Protein AF-A0A349UZK6-F1 (afdb_monomer_lite)

Foldseek 3Di:
DADPVRDDCFQPHDDDPDDDDDPCPDDDDPCPDDGLVNDDPGDDDPDDDDDDDDDDDDDDDPCLVVPVVNVVVVVVVVVVVVVVVVVD

Radius of gyration: 19.78 Å; chains: 1; bounding box: 42×29×57 Å

Sequence (88 aa):
YYTPYGRSIQATGIEPDIVSRRLQLSDQPNRSGTREADLAGHLQNESTDSENEAGAAVQAERLQDRDFEVGEALNLLKGMVLARRQTG

pLDDT: mean 73.82, std 15.85, range [40.53, 95.81]

Secondary structure (DSSP, 8-state):
-B-TTS-B-TTT----SS------SS------PPPGGGSTTPPPPS--------------S-HHHH-HHHHHHHHHHHHHHHHHHHT-

Structure (mmCIF, N/CA/C/O backbone):
data_AF-A0A349UZK6-F1
#
_entry.id   AF-A0A349UZK6-F1
#
loop_
_atom_site.group_PDB
_atom_site.id
_atom_site.type_symbol
_atom_site.label_atom_id
_atom_site.label_alt_id
_atom_site.label_comp_id
_atom_site.label_asym_id
_atom_site.label_entity_id
_atom_site.label_seq_id
_atom_site.pdbx_PDB_ins_code
_atom_site.Cartn_x
_atom_site.Cartn_y
_atom_site.Cartn_z
_atom_site.occupancy
_atom_site.B_iso_or_equiv
_atom_site.auth_seq_id
_atom_site.auth_comp_id
_atom_site.auth_asym_id
_atom_site.auth_atom_id
_atom_site.pdbx_PDB_model_num
ATOM 1 N N . TYR A 1 1 ? 3.514 -13.966 -15.363 1.00 73.31 1 TYR A N 1
ATOM 2 C CA . TYR A 1 1 ? 2.788 -14.497 -14.182 1.00 73.31 1 TYR A CA 1
ATOM 3 C C . TYR A 1 1 ? 1.369 -13.956 -14.193 1.00 73.31 1 TYR A C 1
ATOM 5 O O . TYR A 1 1 ? 1.210 -12.782 -14.508 1.00 73.31 1 TYR A O 1
ATOM 13 N N . TYR A 1 2 ? 0.369 -14.781 -13.868 1.00 82.62 2 TYR A N 1
ATOM 14 C CA . TYR A 1 2 ? -1.051 -14.440 -14.024 1.00 82.62 2 TYR A CA 1
ATOM 15 C C . TYR A 1 2 ? -1.820 -14.587 -12.707 1.00 82.62 2 TYR A C 1
ATOM 17 O O . TYR A 1 2 ? -1.518 -15.479 -11.913 1.00 82.62 2 TYR A O 1
ATOM 25 N N . THR A 1 3 ? -2.804 -13.716 -12.474 1.00 85.06 3 THR A N 1
ATOM 26 C CA . THR A 1 3 ? -3.796 -13.895 -11.402 1.00 85.06 3 THR A CA 1
ATOM 27 C C . THR A 1 3 ? -4.731 -15.069 -11.729 1.00 85.06 3 THR A C 1
ATOM 29 O O . THR A 1 3 ? -4.790 -15.497 -12.886 1.00 85.06 3 THR A O 1
ATOM 32 N N . PRO A 1 4 ? -5.521 -15.575 -10.760 1.00 83.75 4 PRO A N 1
ATOM 33 C CA . PRO A 1 4 ? -6.558 -16.575 -11.035 1.00 83.75 4 PRO A CA 1
ATOM 34 C C . PRO A 1 4 ? -7.559 -16.158 -12.126 1.00 83.75 4 PRO A C 1
ATOM 36 O O . PRO A 1 4 ? -8.117 -17.014 -12.804 1.00 83.75 4 PRO A O 1
ATOM 39 N N . TYR A 1 5 ? -7.738 -14.851 -12.327 1.00 81.44 5 TYR A N 1
ATOM 40 C CA . TYR A 1 5 ? -8.613 -14.265 -13.344 1.00 81.44 5 TYR A CA 1
ATOM 41 C C . TYR A 1 5 ? -7.943 -14.081 -14.715 1.00 81.44 5 TYR A C 1
ATOM 43 O O . TYR A 1 5 ? -8.524 -13.481 -15.610 1.00 81.44 5 TYR A O 1
ATOM 51 N N . GLY A 1 6 ? -6.717 -14.578 -14.904 1.00 80.50 6 GLY A N 1
ATOM 52 C CA . GLY A 1 6 ? -6.020 -14.521 -16.192 1.00 80.50 6 GLY A CA 1
ATOM 53 C C . GLY A 1 6 ? -5.349 -13.180 -16.503 1.00 80.50 6 GLY A C 1
ATOM 54 O O . GLY A 1 6 ? -4.787 -13.023 -17.582 1.00 80.50 6 GLY A O 1
ATOM 55 N N . ARG A 1 7 ? -5.331 -12.227 -15.562 1.00 83.06 7 ARG A N 1
ATOM 56 C CA . ARG A 1 7 ? -4.629 -10.943 -15.717 1.00 83.06 7 ARG A CA 1
ATOM 57 C C . ARG A 1 7 ? -3.130 -11.111 -15.473 1.00 83.06 7 ARG A C 1
ATOM 59 O O . ARG A 1 7 ? -2.731 -11.608 -14.417 1.00 83.06 7 ARG A O 1
ATOM 66 N N . SER A 1 8 ? -2.290 -10.664 -16.406 1.00 85.81 8 SER A N 1
ATOM 67 C CA . SER A 1 8 ? -0.836 -10.607 -16.198 1.00 85.81 8 SER A CA 1
ATOM 68 C C . SER A 1 8 ? -0.474 -9.478 -15.230 1.00 85.81 8 SER A C 1
ATOM 70 O O . SER A 1 8 ? -0.915 -8.346 -15.408 1.00 85.81 8 SER A O 1
ATOM 72 N N . ILE A 1 9 ? 0.341 -9.781 -14.216 1.00 83.88 9 ILE A N 1
ATOM 73 C CA . ILE A 1 9 ? 0.848 -8.790 -13.241 1.00 83.88 9 ILE A CA 1
ATOM 74 C C . ILE A 1 9 ? 2.301 -8.372 -13.510 1.00 83.88 9 ILE A C 1
ATOM 76 O O . ILE A 1 9 ? 2.869 -7.579 -12.760 1.00 83.88 9 ILE A O 1
ATOM 80 N N . GLN A 1 10 ? 2.912 -8.907 -14.568 1.00 88.44 10 GLN A N 1
ATOM 81 C CA . GLN A 1 10 ? 4.304 -8.651 -14.933 1.00 88.44 10 GLN A CA 1
ATOM 82 C C . GLN A 1 10 ? 4.527 -7.175 -15.263 1.00 88.44 10 GLN A C 1
ATOM 84 O O . GLN A 1 10 ? 3.796 -6.615 -16.077 1.00 88.44 10 GLN A O 1
ATOM 89 N N . ALA A 1 11 ? 5.521 -6.551 -14.624 1.00 86.44 11 ALA A N 1
ATOM 90 C CA . ALA A 1 11 ? 5.838 -5.125 -14.776 1.00 86.44 11 ALA A CA 1
ATOM 91 C C . ALA A 1 11 ? 4.672 -4.151 -14.453 1.00 86.44 11 ALA A C 1
ATOM 93 O O . ALA A 1 11 ? 4.821 -2.942 -14.606 1.00 86.44 11 ALA A O 1
ATOM 94 N N . THR A 1 12 ? 3.529 -4.649 -13.962 1.00 86.31 12 THR A N 1
ATOM 95 C CA . THR A 1 12 ? 2.339 -3.858 -13.590 1.00 86.31 12 THR A CA 1
ATOM 96 C C . THR A 1 12 ? 2.069 -3.925 -12.086 1.00 86.31 12 THR A C 1
ATOM 98 O O . THR A 1 12 ? 1.711 -2.922 -11.473 1.00 86.31 12 THR A O 1
ATOM 101 N N . GLY A 1 13 ? 2.300 -5.080 -11.457 1.00 83.00 13 GLY A N 1
ATOM 102 C CA . GLY A 1 13 ? 1.988 -5.306 -10.047 1.00 83.00 13 GLY A CA 1
ATOM 103 C C . GLY A 1 13 ? 0.486 -5.474 -9.782 1.00 83.00 13 GLY A C 1
ATOM 104 O O . GLY A 1 13 ? -0.274 -5.875 -10.662 1.00 83.00 13 GLY A O 1
ATOM 105 N N . ILE A 1 14 ? 0.067 -5.210 -8.540 1.00 83.31 14 ILE A N 1
ATOM 106 C CA . ILE A 1 14 ? -1.335 -5.254 -8.097 1.00 83.31 14 ILE A CA 1
ATOM 107 C C . ILE A 1 14 ? -1.719 -3.854 -7.622 1.00 83.31 14 ILE A C 1
ATOM 109 O O . ILE A 1 14 ? -1.077 -3.314 -6.719 1.00 83.31 14 ILE A O 1
ATOM 113 N N . GLU A 1 15 ? -2.766 -3.285 -8.213 1.00 83.56 15 GLU A N 1
ATOM 114 C CA . GLU A 1 15 ? -3.374 -2.048 -7.729 1.00 83.56 15 GLU A CA 1
ATOM 115 C C . GLU A 1 15 ? -4.276 -2.362 -6.524 1.00 83.56 15 GLU A C 1
ATOM 117 O O . GLU A 1 15 ? -5.150 -3.226 -6.636 1.00 83.56 15 GLU A O 1
ATOM 122 N N . PRO A 1 16 ? -4.050 -1.737 -5.355 1.00 80.12 16 PRO A N 1
ATOM 123 C CA . PRO A 1 16 ? -4.921 -1.920 -4.205 1.00 80.12 16 PRO A CA 1
ATOM 124 C C . PRO A 1 16 ? -6.212 -1.116 -4.388 1.00 80.12 16 PRO A C 1
ATOM 126 O O . PRO A 1 16 ? -6.162 0.068 -4.711 1.00 80.12 16 PRO A O 1
ATOM 129 N N . ASP A 1 17 ? -7.357 -1.713 -4.065 1.00 82.56 17 ASP A N 1
ATOM 130 C CA . ASP A 1 17 ? -8.653 -1.018 -4.117 1.00 82.56 17 ASP A CA 1
ATOM 131 C C . ASP A 1 17 ? -8.725 0.165 -3.134 1.00 82.56 17 ASP A C 1
ATOM 133 O O . ASP A 1 17 ? -9.445 1.141 -3.340 1.00 82.56 17 ASP A O 1
ATOM 137 N N . ILE A 1 18 ? -7.969 0.079 -2.035 1.00 77.94 18 ILE A N 1
ATOM 138 C CA . ILE A 1 18 ? -7.889 1.112 -1.004 1.00 77.94 18 ILE A CA 1
ATOM 139 C C . ILE A 1 18 ? -6.420 1.393 -0.708 1.00 77.94 18 ILE A C 1
ATOM 141 O O . ILE A 1 18 ? -5.697 0.553 -0.170 1.00 77.94 18 ILE A O 1
ATOM 145 N N . VAL A 1 19 ? -5.982 2.613 -1.016 1.00 77.56 19 VAL A N 1
ATOM 146 C CA . VAL A 1 19 ? -4.650 3.087 -0.636 1.00 77.56 19 VAL A CA 1
ATOM 147 C C . VAL A 1 19 ? -4.676 3.518 0.830 1.00 77.56 19 VAL A C 1
ATOM 149 O O . VAL A 1 19 ? -5.211 4.574 1.177 1.00 77.56 19 VAL A O 1
ATOM 152 N N . SER A 1 20 ? -4.070 2.705 1.695 1.00 71.44 20 SER A N 1
ATOM 153 C CA . SER A 1 20 ? -3.818 3.068 3.092 1.00 71.44 20 SER A CA 1
ATOM 154 C C . SER A 1 20 ? -2.837 4.244 3.147 1.00 71.44 20 SER A C 1
ATOM 156 O O . SER A 1 20 ? -1.695 4.173 2.681 1.00 71.44 20 SER A O 1
ATOM 158 N N . ARG A 1 21 ? -3.292 5.357 3.725 1.00 65.56 21 ARG A N 1
ATOM 159 C CA . ARG A 1 21 ? -2.418 6.467 4.095 1.00 65.56 21 ARG A CA 1
ATOM 160 C C . ARG A 1 21 ? -1.984 6.222 5.528 1.00 65.56 21 ARG A C 1
ATOM 162 O O . ARG A 1 21 ? -2.718 6.578 6.446 1.00 65.56 21 ARG A O 1
ATOM 169 N N . ARG A 1 22 ? -0.778 5.674 5.721 1.00 60.78 22 ARG A N 1
ATOM 170 C CA . ARG A 1 22 ? -0.123 5.738 7.034 1.00 60.78 22 ARG A CA 1
ATOM 171 C C . ARG A 1 22 ? -0.183 7.191 7.501 1.00 60.78 22 ARG A C 1
ATOM 173 O O . ARG A 1 22 ? 0.343 8.067 6.810 1.00 60.78 22 ARG A O 1
ATOM 180 N N . LEU A 1 23 ?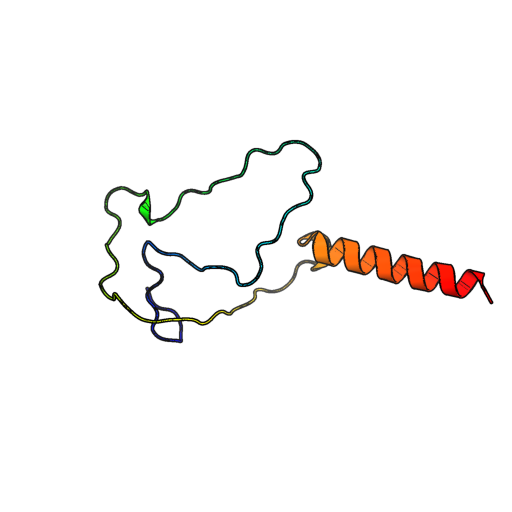 -0.832 7.451 8.639 1.00 58.16 23 LEU A N 1
ATOM 181 C CA . LEU A 1 23 ? -0.693 8.743 9.300 1.00 58.16 23 LEU A CA 1
ATOM 182 C C . LEU A 1 23 ? 0.806 8.942 9.508 1.00 58.16 23 LEU A C 1
ATOM 184 O O . LEU A 1 23 ? 1.452 8.124 10.164 1.00 58.16 23 LEU A O 1
ATOM 188 N N . GLN A 1 24 ? 1.376 9.965 8.870 1.00 54.66 24 GLN A N 1
ATOM 189 C CA . GLN A 1 24 ? 2.793 10.255 9.010 1.00 54.66 24 GLN A CA 1
ATOM 190 C C . GLN A 1 24 ? 3.055 10.707 10.444 1.00 54.66 24 GLN A C 1
ATOM 192 O O . GLN A 1 24 ? 2.998 11.893 10.761 1.00 54.66 24 GLN A O 1
ATOM 197 N N . LEU A 1 25 ? 3.349 9.759 11.328 1.00 56.03 25 LEU A N 1
ATOM 198 C CA . LEU A 1 25 ? 4.010 10.070 12.577 1.00 56.03 25 LEU A CA 1
ATOM 199 C C . LEU A 1 25 ? 5.484 10.286 12.222 1.00 56.03 25 LEU A C 1
ATOM 201 O O . LEU A 1 25 ? 6.285 9.355 12.236 1.00 56.03 25 LEU A O 1
ATOM 205 N N . SER A 1 26 ? 5.809 11.527 11.843 1.00 51.38 26 SER A N 1
ATOM 206 C CA . SER A 1 26 ? 7.127 12.008 11.391 1.00 51.38 26 SER A CA 1
ATOM 207 C C . SER A 1 26 ? 7.651 11.389 10.085 1.00 51.38 26 SER A C 1
ATOM 209 O O . SER A 1 26 ? 8.132 10.263 10.067 1.00 51.38 26 SER A O 1
ATOM 211 N N . ASP A 1 27 ? 7.560 12.180 9.012 1.00 51.62 27 ASP A N 1
ATOM 212 C CA . ASP A 1 27 ? 8.445 12.293 7.834 1.00 51.62 27 ASP A CA 1
ATOM 213 C C . ASP A 1 27 ? 9.325 11.076 7.474 1.00 51.62 27 ASP A C 1
ATOM 215 O O . ASP A 1 27 ? 10.541 11.169 7.288 1.00 51.62 27 ASP A O 1
ATOM 219 N N . GLN A 1 28 ? 8.724 9.888 7.382 1.00 53.22 28 GLN A N 1
ATOM 220 C CA . GLN A 1 28 ? 9.415 8.731 6.831 1.00 53.22 28 GLN A CA 1
ATOM 221 C C . GLN A 1 28 ? 9.366 8.866 5.307 1.00 53.22 28 GLN A C 1
ATOM 223 O O . 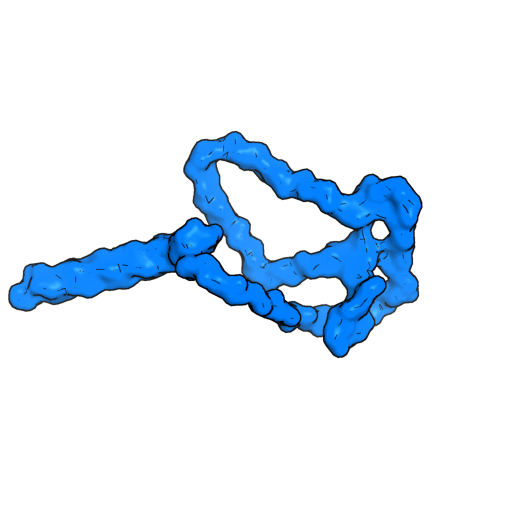GLN A 1 28 ? 8.263 8.961 4.757 1.00 53.22 28 GLN A O 1
ATOM 228 N N . PRO A 1 29 ? 10.517 8.867 4.603 1.00 52.22 29 PRO A N 1
ATOM 229 C CA . PRO A 1 29 ? 10.518 8.984 3.155 1.00 52.22 29 PRO A CA 1
ATOM 230 C C . PRO A 1 29 ? 9.651 7.866 2.587 1.00 52.22 29 PRO A C 1
ATOM 232 O O . PRO A 1 29 ? 9.812 6.702 2.973 1.00 52.22 29 PRO A O 1
ATOM 235 N N . ASN A 1 30 ? 8.718 8.238 1.703 1.00 56.81 30 ASN A N 1
ATOM 236 C CA . ASN A 1 30 ? 7.916 7.306 0.918 1.00 56.81 30 ASN A CA 1
ATOM 237 C C . ASN A 1 30 ? 8.844 6.193 0.435 1.00 56.81 30 ASN A C 1
ATOM 239 O O . ASN A 1 30 ? 9.694 6.426 -0.426 1.00 56.81 30 ASN A O 1
ATOM 243 N N . ARG A 1 31 ? 8.726 4.992 1.010 1.00 55.88 31 ARG A N 1
ATOM 244 C CA . ARG A 1 31 ? 9.467 3.836 0.515 1.00 55.88 31 ARG A CA 1
ATOM 245 C C . ARG A 1 31 ? 8.828 3.445 -0.807 1.00 55.88 31 ARG A C 1
ATOM 247 O O . ARG A 1 31 ? 7.985 2.556 -0.855 1.00 55.88 31 ARG A O 1
ATOM 254 N N . SER A 1 32 ? 9.208 4.143 -1.874 1.00 61.56 32 SER A N 1
ATOM 255 C CA . SER A 1 32 ? 9.053 3.630 -3.224 1.00 61.56 32 SER A CA 1
ATOM 256 C C . SER A 1 32 ? 9.963 2.411 -3.292 1.00 61.56 32 SER A C 1
ATOM 258 O O . SER A 1 32 ? 11.176 2.538 -3.438 1.00 61.56 32 SER A O 1
ATOM 260 N N . GLY A 1 33 ? 9.393 1.235 -3.038 1.00 71.94 33 GLY A N 1
ATOM 261 C CA . GLY A 1 33 ? 10.102 -0.025 -3.200 1.00 71.94 33 GLY A CA 1
ATOM 262 C C . GLY A 1 33 ? 10.588 -0.178 -4.640 1.00 71.94 33 GLY A C 1
ATOM 263 O O . GLY A 1 33 ? 10.059 0.450 -5.559 1.00 71.94 33 GLY A O 1
ATOM 264 N N . THR A 1 34 ? 11.595 -1.021 -4.836 1.00 80.81 34 THR A N 1
ATOM 265 C CA . THR A 1 34 ? 12.018 -1.453 -6.171 1.00 80.81 34 THR A CA 1
ATOM 266 C C . THR A 1 34 ? 10.842 -2.107 -6.894 1.00 80.81 34 THR A C 1
ATOM 268 O O . THR A 1 34 ? 10.281 -3.078 -6.377 1.00 80.81 34 THR A O 1
ATOM 271 N N . ARG A 1 35 ? 10.460 -1.590 -8.069 1.00 85.25 35 ARG A N 1
ATOM 272 C CA . ARG A 1 35 ? 9.443 -2.213 -8.927 1.00 85.25 35 ARG A CA 1
ATOM 273 C C . ARG A 1 35 ? 10.112 -3.146 -9.926 1.00 85.25 35 ARG A C 1
ATOM 275 O O . ARG A 1 35 ? 11.220 -2.877 -10.375 1.00 85.25 35 ARG A O 1
ATOM 282 N N . GLU A 1 36 ? 9.416 -4.211 -10.313 1.00 86.56 36 GLU A N 1
ATOM 283 C CA . GLU A 1 36 ? 9.895 -5.143 -11.345 1.00 86.56 36 GLU A CA 1
ATOM 284 C C . GLU A 1 36 ? 10.179 -4.423 -12.673 1.00 86.56 36 GLU A C 1
ATOM 286 O O . GLU A 1 36 ? 11.208 -4.676 -13.289 1.00 86.56 36 GLU A O 1
ATOM 291 N N . ALA A 1 37 ? 9.315 -3.484 -13.075 1.00 87.19 37 ALA A N 1
ATOM 292 C CA . ALA A 1 37 ? 9.469 -2.697 -14.302 1.00 87.19 37 ALA A CA 1
ATOM 293 C C . ALA A 1 37 ? 10.760 -1.859 -14.344 1.00 87.19 37 ALA A C 1
ATOM 295 O O . ALA A 1 37 ? 11.252 -1.530 -15.419 1.00 87.19 37 ALA A O 1
ATOM 296 N N . ASP A 1 38 ? 11.323 -1.530 -13.180 1.00 87.62 38 ASP A N 1
ATOM 297 C CA . ASP A 1 38 ? 12.547 -0.733 -13.080 1.00 87.62 38 ASP A CA 1
ATOM 298 C C . ASP A 1 38 ? 13.814 -1.615 -13.163 1.00 87.62 38 ASP A C 1
ATOM 300 O O . ASP A 1 38 ? 14.934 -1.101 -13.170 1.00 87.62 38 ASP A O 1
ATOM 304 N N . LEU A 1 39 ? 13.672 -2.949 -13.215 1.00 88.38 39 LEU A N 1
ATOM 305 C CA . LEU A 1 39 ? 14.797 -3.883 -13.273 1.00 88.38 39 LEU A CA 1
ATOM 306 C C . LEU A 1 39 ? 15.340 -4.045 -14.699 1.00 88.38 39 LEU A C 1
ATOM 308 O O . LEU A 1 39 ? 14.603 -4.102 -15.688 1.00 88.38 39 LEU A O 1
ATOM 312 N N . ALA A 1 40 ? 16.664 -4.183 -14.800 1.00 91.19 40 ALA A N 1
ATOM 313 C CA . ALA A 1 40 ? 17.327 -4.513 -16.055 1.00 91.19 40 ALA A CA 1
ATOM 314 C C . ALA A 1 40 ? 16.932 -5.928 -16.507 1.00 91.19 40 ALA A C 1
ATOM 316 O O . ALA A 1 40 ? 17.077 -6.889 -15.751 1.00 91.19 40 ALA A O 1
ATOM 317 N N . GLY A 1 41 ? 16.450 -6.050 -17.745 1.00 87.69 41 GLY A N 1
ATOM 318 C CA . GLY A 1 41 ? 15.962 -7.319 -18.288 1.00 87.69 41 GLY A CA 1
ATOM 319 C C . GLY A 1 41 ? 14.547 -7.698 -17.841 1.00 87.69 41 GLY A C 1
ATOM 320 O O . GLY A 1 41 ? 14.187 -8.869 -17.960 1.00 87.69 41 GLY A O 1
ATOM 321 N N . HIS A 1 42 ? 13.749 -6.749 -17.330 1.00 85.25 42 HIS A N 1
ATOM 322 C CA . HIS A 1 42 ? 12.327 -6.998 -17.099 1.00 85.25 42 HIS A CA 1
ATOM 323 C C . HIS A 1 42 ? 11.624 -7.369 -18.411 1.00 85.25 42 HIS A C 1
ATOM 325 O O . HIS A 1 42 ? 11.986 -6.894 -19.490 1.00 85.25 42 HIS A O 1
ATOM 331 N N . LEU A 1 43 ? 10.620 -8.236 -18.317 1.00 86.06 43 LEU A N 1
ATOM 332 C CA . LEU A 1 43 ? 9.824 -8.633 -19.473 1.00 86.06 43 LEU A CA 1
ATOM 333 C C . LEU A 1 43 ? 8.643 -7.675 -19.637 1.00 86.06 43 LEU A C 1
ATOM 335 O O . LEU A 1 43 ? 8.047 -7.235 -18.650 1.00 86.06 43 LEU A O 1
ATOM 339 N N . GLN A 1 44 ? 8.291 -7.378 -20.887 1.00 82.75 44 GLN A N 1
ATOM 340 C CA . GLN A 1 44 ? 7.095 -6.604 -21.211 1.00 82.75 44 GLN A CA 1
ATOM 341 C C . GLN A 1 44 ? 5.842 -7.473 -21.027 1.00 82.75 44 GLN A C 1
ATOM 343 O O . GLN A 1 44 ? 5.876 -8.684 -21.248 1.00 82.75 44 GLN A O 1
ATOM 348 N N . ASN A 1 45 ? 4.721 -6.860 -20.652 1.00 77.88 45 ASN A N 1
ATOM 349 C CA . ASN A 1 45 ? 3.441 -7.558 -20.592 1.00 77.88 45 ASN A CA 1
ATOM 350 C C . ASN A 1 45 ? 2.929 -7.843 -22.022 1.00 77.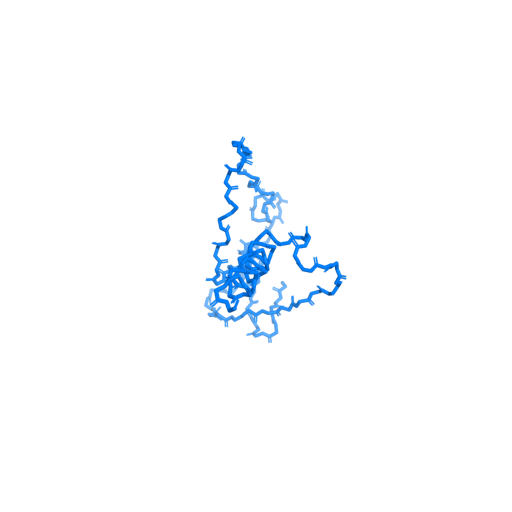88 45 ASN A C 1
ATOM 352 O O . ASN A 1 45 ? 2.746 -6.910 -22.800 1.00 77.88 45 ASN A O 1
ATOM 356 N N . GLU A 1 46 ? 2.711 -9.118 -22.365 1.00 71.62 46 GLU A N 1
ATOM 357 C CA . GLU A 1 46 ? 2.215 -9.561 -23.686 1.00 71.62 46 GLU A CA 1
ATOM 358 C C . GLU A 1 46 ? 0.705 -9.345 -23.886 1.00 71.62 46 GLU A C 1
ATOM 360 O O . GLU A 1 46 ? 0.208 -9.424 -25.007 1.00 71.62 46 GLU A O 1
ATOM 365 N N . SER A 1 47 ? -0.030 -9.048 -22.815 1.00 60.00 47 SER A N 1
ATOM 366 C CA . SER A 1 47 ? -1.487 -8.890 -22.819 1.00 60.00 47 SER A CA 1
ATOM 367 C C . SER A 1 47 ? -1.847 -7.447 -22.480 1.00 60.00 47 SER A C 1
ATOM 369 O O . SER A 1 47 ? -1.890 -7.049 -21.317 1.00 60.00 47 SER A O 1
ATOM 371 N N . THR A 1 48 ? -2.073 -6.649 -23.521 1.00 52.22 48 THR A N 1
ATOM 372 C CA . THR A 1 48 ? -2.870 -5.423 -23.416 1.00 52.22 48 THR A CA 1
ATOM 373 C C . THR A 1 48 ? -4.324 -5.879 -23.295 1.00 52.22 48 THR A C 1
ATOM 375 O O . THR A 1 48 ? -4.746 -6.708 -24.091 1.00 52.22 48 THR A O 1
ATOM 378 N N . ASP A 1 49 ? -5.050 -5.385 -22.296 1.00 53.28 49 ASP A N 1
ATOM 379 C CA . ASP A 1 49 ? -6.449 -5.716 -21.976 1.00 53.28 49 ASP A CA 1
ATOM 380 C C . ASP A 1 49 ? -6.655 -6.992 -21.150 1.00 53.28 49 ASP A C 1
ATOM 382 O O . ASP A 1 49 ? -6.756 -8.098 -21.672 1.00 53.28 49 ASP A O 1
ATOM 386 N N . SER A 1 50 ? -6.794 -6.824 -19.833 1.00 43.75 50 SER A N 1
ATOM 387 C CA . SER A 1 50 ? -7.850 -7.487 -19.052 1.00 43.75 50 SER A CA 1
ATOM 388 C C . SER A 1 50 ? -7.915 -6.891 -17.649 1.00 43.75 50 SER A C 1
ATOM 390 O O . SER A 1 50 ? -6.949 -6.901 -16.881 1.00 43.75 50 SER A O 1
ATOM 392 N N . GLU A 1 51 ? -9.085 -6.329 -17.377 1.00 50.25 51 GLU A N 1
ATOM 393 C CA . GLU A 1 51 ? -9.525 -5.690 -16.149 1.00 50.25 51 GLU A CA 1
ATOM 394 C C . GLU A 1 51 ? -9.431 -6.606 -14.915 1.00 50.25 51 GLU A C 1
ATOM 396 O O . GLU A 1 51 ? -9.404 -7.828 -15.016 1.00 50.25 51 GLU A O 1
ATOM 401 N N . ASN A 1 52 ? -9.358 -5.945 -13.755 1.00 52.78 52 ASN A N 1
ATOM 402 C CA . ASN A 1 52 ? -9.942 -6.304 -12.457 1.00 52.78 52 ASN A CA 1
ATOM 403 C C . ASN A 1 52 ? -9.984 -7.787 -12.044 1.00 52.78 52 ASN A C 1
ATOM 405 O O . ASN A 1 52 ? -10.719 -8.591 -12.594 1.00 52.78 52 ASN A O 1
ATOM 409 N N . GLU A 1 53 ? -9.272 -8.113 -10.961 1.00 45.00 53 GLU A N 1
ATOM 410 C CA . GLU A 1 53 ? -9.898 -8.470 -9.673 1.00 45.00 53 GLU A CA 1
ATOM 411 C C . GLU A 1 53 ? -8.845 -8.967 -8.665 1.00 45.00 53 GLU A C 1
ATOM 413 O O . GLU A 1 53 ? -7.812 -9.551 -9.016 1.00 45.00 53 GLU A O 1
ATOM 418 N N . ALA A 1 54 ? -9.093 -8.639 -7.396 1.00 46.88 54 ALA A N 1
ATOM 419 C CA . ALA A 1 54 ? -8.192 -8.761 -6.258 1.00 46.88 54 ALA A CA 1
ATOM 420 C C . ALA A 1 54 ? -8.399 -10.059 -5.456 1.00 46.88 54 ALA A C 1
ATOM 422 O O . ALA A 1 54 ? -9.493 -10.616 -5.413 1.00 46.88 54 ALA A O 1
ATOM 423 N N . GLY A 1 55 ? -7.352 -10.473 -4.729 1.00 42.78 55 GLY A N 1
ATOM 424 C CA . GLY A 1 55 ? -7.502 -11.269 -3.505 1.00 42.78 55 GLY A CA 1
ATOM 425 C C . GLY A 1 55 ? -6.458 -12.369 -3.283 1.00 42.78 55 GLY A C 1
ATOM 426 O O . GLY A 1 55 ? -6.342 -13.282 -4.092 1.00 42.78 55 GLY A O 1
ATOM 427 N N . ALA A 1 56 ? -5.756 -12.314 -2.141 1.00 40.53 56 ALA A N 1
ATOM 428 C CA . ALA A 1 56 ? -5.607 -13.438 -1.198 1.00 40.53 56 ALA A CA 1
ATOM 429 C C . ALA A 1 56 ? -4.780 -13.037 0.046 1.00 40.53 56 ALA A C 1
ATOM 431 O O . ALA A 1 56 ? -3.755 -12.367 -0.053 1.00 40.53 56 ALA A O 1
ATOM 432 N N . ALA A 1 57 ? -5.249 -13.476 1.219 1.00 48.12 57 ALA A N 1
ATOM 433 C CA . ALA A 1 57 ? -4.775 -13.131 2.561 1.00 48.12 57 ALA A CA 1
ATOM 434 C C . ALA A 1 57 ? -3.783 -14.157 3.156 1.00 48.12 57 ALA A C 1
ATOM 436 O O . ALA A 1 57 ? -3.831 -15.340 2.823 1.00 48.12 57 ALA A O 1
ATOM 437 N N . VAL A 1 58 ? -2.941 -13.716 4.104 1.00 47.66 58 VAL A N 1
ATOM 438 C CA . VAL A 1 58 ? -2.013 -14.554 4.898 1.00 47.66 58 VAL A CA 1
ATOM 439 C C . VAL A 1 58 ? -2.252 -14.327 6.405 1.00 47.66 58 VAL A C 1
ATOM 441 O O . VAL A 1 58 ? -2.348 -13.188 6.854 1.00 47.66 58 VAL A O 1
ATOM 444 N N . GLN A 1 59 ? -2.355 -15.418 7.177 1.00 51.78 59 GLN A N 1
ATOM 445 C CA . GLN A 1 59 ? -2.532 -15.473 8.645 1.00 51.78 59 GLN A CA 1
ATOM 446 C C . GLN A 1 59 ? -1.194 -15.324 9.407 1.00 51.78 59 GLN A C 1
ATOM 448 O O . GLN A 1 59 ? -0.160 -15.717 8.881 1.00 51.78 59 GLN A O 1
ATOM 453 N N . ALA A 1 60 ? -1.108 -14.926 10.682 1.00 54.69 60 ALA A N 1
ATOM 454 C CA . ALA A 1 60 ? -1.961 -14.091 11.532 1.00 54.69 60 ALA A CA 1
ATOM 455 C C . ALA A 1 60 ? -1.118 -13.677 12.761 1.00 54.69 60 ALA A C 1
ATOM 457 O O . ALA A 1 60 ? -1.157 -14.301 13.819 1.00 54.69 60 ALA A O 1
ATOM 458 N N . GLU A 1 61 ? -0.329 -12.617 12.619 1.00 62.47 61 GLU A N 1
ATOM 459 C CA . GLU A 1 61 ? -0.087 -11.736 13.765 1.00 62.47 61 GLU A CA 1
ATOM 460 C C . GLU A 1 61 ? -1.422 -11.053 14.086 1.00 62.47 61 GLU A C 1
ATOM 462 O O . GLU A 1 61 ? -2.276 -10.921 13.201 1.00 62.47 61 GLU A O 1
ATOM 467 N N . ARG A 1 62 ? -1.627 -10.621 15.332 1.00 70.56 62 ARG A N 1
ATOM 468 C CA . ARG A 1 62 ? -2.823 -9.851 15.683 1.00 70.56 62 ARG A CA 1
ATOM 469 C C . ARG A 1 62 ? -2.935 -8.679 14.718 1.00 70.56 62 ARG A C 1
ATOM 471 O O . ARG A 1 62 ? -2.019 -7.870 14.621 1.00 70.56 62 ARG A O 1
ATOM 478 N N . LEU A 1 63 ? -4.039 -8.623 13.978 1.00 74.06 63 LEU A N 1
ATOM 479 C CA . LEU A 1 63 ? -4.176 -7.693 12.863 1.00 74.06 63 LEU A CA 1
ATOM 480 C C . LEU A 1 63 ? -3.981 -6.243 13.328 1.00 74.06 63 LEU A C 1
ATOM 482 O O . LEU A 1 63 ? -3.327 -5.475 12.642 1.00 74.06 63 LEU A O 1
ATOM 486 N N . GLN A 1 64 ? -4.423 -5.924 14.549 1.00 76.38 64 GLN A N 1
ATOM 487 C CA . GLN A 1 64 ? -4.206 -4.619 15.186 1.00 76.38 64 GLN A CA 1
ATOM 488 C C . GLN A 1 64 ? -2.736 -4.224 15.415 1.00 76.38 64 GLN A C 1
ATOM 490 O O . GLN A 1 64 ? -2.466 -3.046 15.617 1.00 76.38 64 GLN A O 1
ATOM 495 N N . ASP A 1 65 ? -1.812 -5.188 15.459 1.00 75.56 65 ASP A N 1
ATOM 496 C CA . ASP A 1 65 ? -0.400 -4.951 15.776 1.00 75.56 65 ASP A CA 1
ATOM 497 C C . ASP A 1 65 ? 0.416 -4.725 14.485 1.00 75.56 65 ASP A C 1
ATOM 499 O O . ASP A 1 65 ? 1.420 -4.015 14.498 1.00 75.56 65 ASP A O 1
ATOM 503 N N . ARG A 1 66 ? -0.038 -5.277 13.349 1.00 74.81 66 ARG A N 1
ATOM 504 C CA . ARG A 1 66 ? 0.556 -5.046 12.016 1.00 74.81 66 ARG A CA 1
ATOM 505 C C . ARG A 1 66 ? -0.078 -3.887 11.263 1.00 74.81 66 ARG A C 1
ATOM 507 O O . ARG A 1 66 ? 0.589 -3.253 10.447 1.00 74.81 66 ARG A O 1
ATOM 514 N N . ASP A 1 67 ? -1.374 -3.697 11.467 1.00 76.19 67 ASP A N 1
ATOM 515 C CA . ASP A 1 67 ? -2.207 -2.777 10.713 1.00 76.19 67 ASP A CA 1
ATOM 516 C C . ASP A 1 67 ? -2.685 -1.668 11.649 1.00 76.19 67 ASP A C 1
ATOM 518 O O . ASP A 1 67 ? -3.410 -1.894 12.626 1.00 76.19 67 ASP A O 1
ATOM 522 N N . PHE A 1 68 ? -2.204 -0.461 11.364 1.00 81.56 68 PHE A N 1
ATOM 523 C CA . PHE A 1 68 ? -2.441 0.710 12.192 1.00 81.56 68 PHE A CA 1
ATOM 524 C C . PHE A 1 68 ? -3.924 1.089 12.199 1.00 81.56 68 PHE A C 1
ATOM 526 O O . PHE A 1 68 ? -4.477 1.397 13.254 1.00 81.56 68 PHE A O 1
ATOM 533 N N . GLU A 1 69 ? -4.585 1.018 11.047 1.00 82.31 69 GLU A N 1
ATOM 534 C CA . GLU A 1 69 ? -6.001 1.323 10.886 1.00 82.31 69 GLU A CA 1
ATOM 535 C C .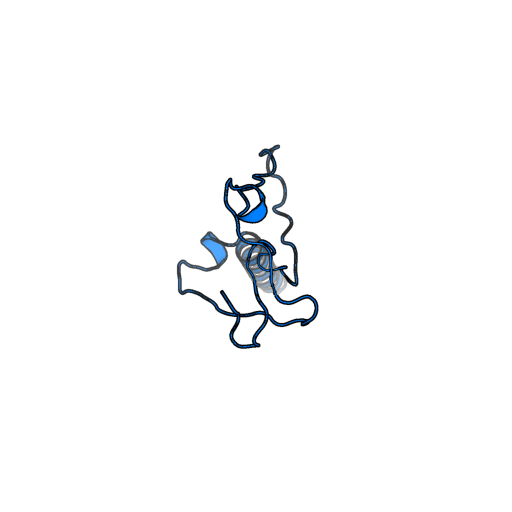 GLU A 1 69 ? -6.871 0.375 11.715 1.00 82.31 69 GLU A C 1
ATOM 537 O O . GLU A 1 69 ? -7.814 0.807 12.387 1.00 82.31 69 GLU A O 1
ATOM 542 N N . VAL A 1 70 ? -6.520 -0.911 11.738 1.00 85.19 70 VAL A N 1
ATOM 543 C CA . VAL A 1 70 ? -7.206 -1.904 12.575 1.00 85.19 70 VAL A CA 1
ATOM 544 C C . VAL A 1 70 ? -6.954 -1.653 14.065 1.00 85.19 70 VAL A C 1
ATOM 546 O O . VAL A 1 70 ? -7.877 -1.779 14.878 1.00 85.19 70 VAL A O 1
ATOM 549 N N . GLY A 1 71 ? -5.732 -1.271 14.441 1.00 87.56 71 GLY A N 1
ATOM 550 C CA . GLY A 1 71 ? -5.399 -0.867 15.808 1.00 87.56 71 GLY A CA 1
ATOM 551 C C . GLY A 1 71 ? -6.217 0.333 16.292 1.00 87.56 71 GLY A C 1
ATOM 552 O O . GLY A 1 71 ? -6.818 0.278 17.369 1.00 87.56 71 GLY A O 1
ATOM 553 N N . GLU A 1 72 ? -6.316 1.381 15.475 1.00 86.88 72 GLU A N 1
ATOM 554 C CA . GLU A 1 72 ? -7.089 2.590 15.777 1.00 86.88 72 GLU A CA 1
ATOM 555 C C . GLU A 1 72 ? -8.590 2.312 15.886 1.00 86.88 72 GLU A C 1
ATOM 557 O O . GLU A 1 72 ? -9.229 2.730 16.855 1.00 86.88 72 GLU A O 1
ATOM 562 N N . ALA A 1 73 ? -9.158 1.533 14.961 1.00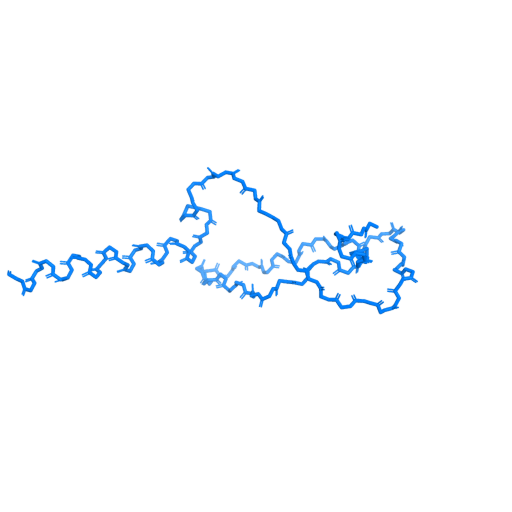 90.19 73 ALA A N 1
ATOM 563 C CA . ALA A 1 73 ? -10.563 1.134 15.031 1.00 90.19 73 ALA A CA 1
ATOM 564 C C . ALA A 1 73 ? -10.876 0.387 16.341 1.00 90.19 73 ALA A C 1
ATOM 566 O O . ALA A 1 73 ? -11.898 0.638 16.991 1.00 90.19 73 ALA A O 1
ATOM 567 N N . LEU A 1 74 ? -9.968 -0.494 16.778 1.00 93.00 74 LEU A N 1
ATOM 568 C CA . LEU A 1 74 ? -10.100 -1.206 18.045 1.00 93.00 74 LEU A CA 1
ATOM 569 C C . LEU A 1 74 ? -9.993 -0.262 19.256 1.00 93.00 74 LEU A C 1
ATOM 571 O O . LEU A 1 74 ? -10.726 -0.441 20.233 1.00 93.00 74 LEU A O 1
ATOM 575 N N . ASN A 1 75 ? -9.101 0.729 19.213 1.00 92.31 75 ASN A N 1
ATOM 576 C CA . ASN A 1 75 ? -8.958 1.731 20.271 1.00 92.31 75 ASN A CA 1
ATOM 577 C C . ASN A 1 75 ? -10.218 2.597 20.403 1.00 92.31 75 ASN A C 1
ATOM 579 O O . ASN A 1 75 ? -10.727 2.763 21.515 1.00 92.31 75 ASN A O 1
ATOM 583 N N . LEU A 1 76 ? -10.778 3.064 19.282 1.00 93.25 76 LEU A N 1
ATOM 584 C CA . LEU A 1 76 ? -12.033 3.820 19.253 1.00 93.25 76 LEU A CA 1
ATOM 585 C C . LEU A 1 76 ? -13.191 3.008 19.839 1.00 93.25 76 LEU A C 1
ATOM 587 O O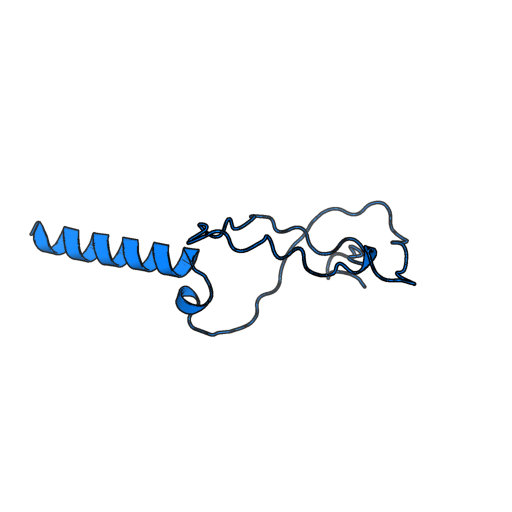 . LEU A 1 76 ? -13.908 3.499 20.714 1.00 93.25 76 LEU A O 1
ATOM 591 N N . LEU A 1 77 ? -13.337 1.742 19.433 1.00 95.31 77 LEU A N 1
ATOM 592 C CA . LEU A 1 77 ? -14.395 0.869 19.945 1.00 95.31 77 LEU A CA 1
ATOM 593 C C . LEU A 1 77 ? -14.285 0.662 21.463 1.00 95.31 77 LEU A C 1
ATOM 595 O O . LEU A 1 77 ? -15.284 0.764 22.178 1.00 95.31 77 LEU A O 1
ATOM 599 N N . LYS A 1 78 ? -13.073 0.413 21.977 1.00 94.00 78 LYS A N 1
ATOM 600 C CA . LYS A 1 78 ? -12.832 0.320 23.428 1.00 94.00 78 LYS A CA 1
ATOM 601 C C . LYS A 1 78 ? -13.217 1.620 24.134 1.00 94.00 78 LYS A C 1
ATOM 603 O O . LYS A 1 78 ? -13.894 1.565 25.159 1.00 94.00 78 LYS A O 1
ATOM 608 N N . GLY A 1 79 ? -12.842 2.770 23.571 1.00 94.44 79 GLY A N 1
ATOM 609 C CA . GLY A 1 79 ? -13.207 4.090 24.085 1.00 94.44 79 GLY A CA 1
ATOM 610 C C . GLY A 1 79 ? -14.721 4.289 24.174 1.00 94.44 79 GLY A C 1
ATOM 611 O O . GLY A 1 79 ? -15.225 4.686 25.222 1.00 94.44 79 GLY A O 1
ATOM 612 N N . MET A 1 80 ? -15.466 3.923 23.128 1.00 94.88 80 MET A N 1
ATOM 613 C CA . MET A 1 80 ? -16.932 4.014 23.114 1.00 94.88 80 MET A CA 1
ATOM 614 C C . MET A 1 80 ? -17.588 3.122 24.175 1.00 94.88 80 MET A C 1
ATOM 616 O O . MET A 1 80 ? -18.530 3.545 24.844 1.00 94.88 80 MET A O 1
ATOM 620 N N . VAL A 1 81 ? -17.092 1.894 24.359 1.00 95.81 81 VAL A N 1
ATOM 621 C CA . VAL A 1 81 ? -17.602 0.977 25.392 1.00 95.81 81 VAL A CA 1
ATOM 622 C C . VAL A 1 81 ? -17.349 1.533 26.794 1.00 95.81 81 VAL A C 1
ATOM 624 O O . VAL A 1 81 ? -18.234 1.457 27.647 1.00 95.81 81 VAL A O 1
ATOM 627 N N . LEU A 1 82 ? -16.168 2.107 27.035 1.00 92.69 82 LEU A N 1
ATOM 628 C CA . LEU A 1 82 ? -15.831 2.737 28.313 1.00 92.69 82 LEU A CA 1
ATOM 629 C C . LEU A 1 82 ? -16.689 3.979 28.574 1.00 92.69 82 LEU A C 1
ATOM 631 O O . LEU A 1 82 ? -17.271 4.086 29.651 1.00 92.69 82 LEU A O 1
ATOM 635 N N . ALA A 1 83 ? -16.838 4.862 27.584 1.00 92.06 83 ALA A N 1
ATOM 636 C CA . ALA A 1 83 ? -17.678 6.054 27.685 1.00 92.06 83 ALA A CA 1
ATOM 637 C C . ALA A 1 83 ? -19.138 5.689 27.994 1.00 92.06 83 ALA A C 1
ATOM 639 O O . ALA A 1 83 ? -19.739 6.242 28.912 1.00 92.06 83 ALA A O 1
ATOM 640 N N . ARG A 1 84 ? -19.687 4.677 27.307 1.00 90.50 84 ARG A N 1
ATOM 641 C CA . ARG A 1 84 ? -21.052 4.185 27.545 1.00 90.50 84 ARG A CA 1
ATOM 642 C C . ARG A 1 84 ? -21.254 3.637 28.961 1.00 90.50 84 ARG A C 1
ATOM 644 O O . ARG A 1 84 ? -22.340 3.786 29.507 1.00 90.50 84 ARG A O 1
ATOM 651 N N . ARG A 1 85 ? -20.237 3.003 29.557 1.00 81.00 85 ARG A N 1
ATOM 652 C CA . ARG A 1 85 ? -20.300 2.498 30.943 1.00 81.00 85 ARG A CA 1
ATOM 653 C C . ARG A 1 85 ? -20.261 3.605 31.995 1.00 81.00 85 ARG A C 1
ATOM 655 O O . ARG A 1 85 ? -20.717 3.367 33.102 1.00 81.00 85 ARG A O 1
ATOM 662 N N . GLN A 1 86 ? -19.715 4.777 31.672 1.00 70.94 86 GLN A N 1
ATOM 663 C CA . GLN A 1 86 ? -19.657 5.924 32.587 1.00 70.94 86 GLN A CA 1
ATOM 664 C C . GLN A 1 86 ? -20.950 6.751 32.601 1.00 70.94 86 GLN A C 1
ATOM 666 O O . GLN A 1 86 ? -21.141 7.560 33.499 1.00 70.94 86 GLN A O 1
ATOM 671 N N . THR A 1 87 ? -21.826 6.577 31.606 1.00 62.94 87 THR A N 1
ATOM 672 C CA . THR A 1 87 ? -23.114 7.289 31.504 1.00 62.94 87 THR A CA 1
ATOM 673 C C . THR A 1 87 ? -24.298 6.471 32.050 1.00 62.94 87 THR A C 1
ATOM 675 O O . THR A 1 87 ? -25.445 6.763 31.718 1.00 62.94 87 THR A O 1
ATOM 678 N N . GLY A 1 88 ? -24.033 5.427 32.842 1.00 51.56 88 GLY A N 1
ATOM 679 C CA . GLY A 1 88 ? -25.037 4.557 33.465 1.00 51.56 88 GLY A CA 1
ATOM 680 C C . GLY A 1 88 ? -24.900 4.495 34.976 1.00 51.56 88 GLY A C 1
ATOM 681 O O . GLY A 1 88 ? -23.810 4.846 35.479 1.00 51.56 88 GLY A O 1
#